Protein AF-A0A3M1SEQ6-F1 (afdb_monomer)

Sequence (172 aa):
SLEIALIENIQRDDLNPLETANAFQRLIEEFGYTQEELSKKVGKERATVANYLRLLKLPTEVKRHVQTGEISMGHARALLSLPTKAAQVALARKVIEKGLSVRETEALCKRVETPPAKKTKTKDPNITALEERLQRSLGTRVNIKHKGKKGKIEIEYYSLDELDRLLEILEQ

Solvent-accessible surface area (backbone atoms only — not comparable to full-atom values): 10093 Å² total; per-residue (Å²): 102,76,67,56,55,52,54,57,58,62,70,44,91,84,63,50,69,66,55,48,18,51,53,53,51,47,47,30,71,78,69,67,40,48,64,62,58,45,12,64,76,71,75,45,54,46,68,55,52,52,53,34,50,52,55,74,72,50,49,72,69,53,45,48,35,46,72,73,59,71,37,53,72,63,41,56,56,35,39,69,71,43,94,42,67,67,58,32,46,56,49,50,53,51,35,54,78,64,68,54,51,52,69,57,48,41,54,52,41,53,50,66,77,41,76,64,79,69,82,67,71,82,70,55,70,68,56,51,54,50,28,54,52,49,21,69,74,69,73,40,59,48,47,74,53,74,60,92,97,48,69,46,79,46,73,57,70,94,46,71,71,52,45,53,54,51,49,59,67,73,76,108

Nearest PDB structures (foldseek):
  7bnr-assembly1_A  TM=8.447E-01  e=2.035E-09  Myxococcus xanthus DK 1622
  7bnk-assembly1_B  TM=8.500E-01  e=2.035E-09  Myxococcus xanthus DK 1622
  7o0n-assembly1_B  TM=8.549E-01  e=3.215E-09  Myxococcus xanthus DK 1622
  7nfu-assembly1_A  TM=9.421E-01  e=7.519E-08  Geobacillus thermoleovorans CCB_US3_UF5
  7nfu-assembly2_B  TM=9.401E-01  e=1.696E-07  Geobacillus thermoleovorans CCB_US3_UF5

Radius of gyration: 27.0 Å; Cα contacts (8 Å, |Δi|>4): 160; chains: 1; bounding box: 68×28×67 Å

Mean predicted aligned error: 14.26 Å

Foldseek 3Di:
DVLVVLLVVLLDPPDQLQRNLVSLVCCCVVVVDDLCRVCVSNVHDSVSNVLSVLLVVADPQLNVCSRVVLDDSLLSSLLSLAPDNVSSNVLSVVCSVVVDDSVVSNVVSVCRVPVDPPPPPPDDVVQVVVQVVVCVQLVFHWDWADDDPDIDIDTDDDDPVSVVSSVVSVVD

Structure (mmCIF, N/CA/C/O backbone):
data_AF-A0A3M1SEQ6-F1
#
_entry.id   AF-A0A3M1SEQ6-F1
#
loop_
_atom_site.group_PDB
_atom_site.id
_atom_site.type_symbol
_atom_site.label_atom_id
_atom_site.label_alt_id
_atom_site.label_comp_id
_atom_site.label_asym_id
_atom_site.label_entity_id
_atom_site.label_seq_id
_atom_site.pdbx_PDB_ins_code
_atom_site.Cartn_x
_atom_site.Cartn_y
_atom_site.Cartn_z
_atom_site.occupancy
_atom_site.B_iso_or_equiv
_atom_site.auth_seq_id
_atom_site.auth_comp_id
_atom_site.auth_asym_id
_atom_site.auth_atom_id
_atom_site.pdbx_PDB_model_num
ATOM 1 N N . SER A 1 1 ? -19.219 5.630 27.389 1.00 80.19 1 SER A N 1
ATOM 2 C CA . SER A 1 1 ? -18.490 6.897 27.146 1.00 80.19 1 SER A CA 1
ATOM 3 C C . SER A 1 1 ? -18.268 7.059 25.645 1.00 80.19 1 SER A C 1
ATOM 5 O O . SER A 1 1 ? -18.355 6.059 24.940 1.00 80.19 1 SER A O 1
ATOM 7 N N . LEU A 1 2 ? -18.006 8.278 25.146 1.00 83.88 2 LEU A N 1
ATOM 8 C CA . LEU A 1 2 ? -17.721 8.534 23.717 1.00 83.88 2 LEU A CA 1
ATOM 9 C C . LEU A 1 2 ? -16.606 7.618 23.175 1.00 83.88 2 LEU A C 1
ATOM 11 O O . LEU A 1 2 ? -16.710 7.101 22.069 1.00 83.88 2 LEU A O 1
ATOM 15 N N . GLU A 1 3 ? -15.592 7.360 24.001 1.00 85.00 3 GLU A N 1
ATOM 16 C CA . GLU A 1 3 ? -14.502 6.417 23.735 1.00 85.00 3 GLU A CA 1
ATOM 17 C C . GLU A 1 3 ? -15.000 4.990 23.444 1.00 85.00 3 GLU A C 1
ATOM 19 O O . GLU A 1 3 ? -14.676 4.415 22.409 1.00 85.00 3 GLU A O 1
ATOM 24 N N . ILE A 1 4 ? -15.813 4.427 24.346 1.00 83.69 4 ILE A N 1
ATOM 25 C CA . ILE A 1 4 ? -16.346 3.062 24.220 1.00 83.69 4 ILE A CA 1
ATOM 26 C C . ILE A 1 4 ? -17.224 2.952 22.970 1.00 83.69 4 ILE A C 1
ATOM 28 O O . ILE A 1 4 ? -17.075 2.003 22.210 1.00 83.69 4 ILE A O 1
ATOM 32 N N . ALA A 1 5 ? -18.056 3.963 22.702 1.00 84.81 5 ALA A N 1
ATOM 33 C CA . ALA A 1 5 ? -18.901 3.991 21.510 1.00 84.81 5 ALA A CA 1
ATOM 34 C C . ALA A 1 5 ? -18.079 4.009 20.207 1.00 84.81 5 ALA A C 1
ATOM 36 O O . ALA A 1 5 ? -18.464 3.377 19.225 1.00 84.81 5 ALA A O 1
ATOM 37 N N . LEU A 1 6 ? -16.935 4.705 20.187 1.00 83.25 6 LEU A N 1
ATOM 38 C CA . LEU A 1 6 ? -16.039 4.724 19.029 1.00 83.25 6 LEU A CA 1
ATOM 39 C C . LEU A 1 6 ? -15.359 3.362 18.824 1.00 83.25 6 LEU A C 1
ATOM 41 O O . LEU A 1 6 ? -15.286 2.887 17.693 1.00 83.25 6 LEU A O 1
ATOM 45 N N . ILE A 1 7 ? -14.908 2.719 19.905 1.00 84.81 7 ILE A N 1
ATOM 46 C CA . ILE A 1 7 ? -14.296 1.382 19.857 1.00 84.81 7 ILE A CA 1
ATOM 47 C C . ILE A 1 7 ? -15.307 0.327 19.384 1.00 84.81 7 ILE A C 1
ATOM 49 O O . ILE A 1 7 ? -14.972 -0.485 18.525 1.00 84.81 7 ILE A O 1
ATOM 53 N N . GLU A 1 8 ? -16.541 0.357 19.888 1.00 84.62 8 GLU A N 1
ATOM 54 C CA . GLU A 1 8 ? -17.608 -0.560 19.465 1.00 84.62 8 GLU A CA 1
ATOM 55 C C . GLU A 1 8 ? -17.983 -0.367 17.991 1.00 84.62 8 GLU A C 1
ATOM 57 O O . GLU A 1 8 ? -18.161 -1.346 17.270 1.00 84.62 8 GLU A O 1
ATOM 62 N N . ASN A 1 9 ? -18.040 0.880 17.506 1.00 82.56 9 ASN A N 1
ATOM 63 C CA . ASN A 1 9 ? -18.305 1.145 16.090 1.00 82.56 9 ASN A CA 1
ATOM 64 C C . ASN A 1 9 ? -17.206 0.580 15.185 1.00 82.56 9 ASN A C 1
ATOM 66 O O . ASN A 1 9 ? -17.514 0.005 14.149 1.00 82.56 9 ASN A O 1
ATOM 70 N N . ILE A 1 10 ? -15.938 0.704 15.588 1.00 82.56 10 ILE A N 1
ATOM 71 C CA . ILE A 1 10 ? -14.777 0.182 14.847 1.00 82.56 10 ILE A CA 1
ATOM 72 C C . ILE A 1 10 ? -14.810 -1.342 14.689 1.00 82.56 10 ILE A C 1
ATOM 74 O O . ILE A 1 10 ? -14.248 -1.872 13.731 1.00 82.56 10 ILE A O 1
ATOM 78 N N . GLN A 1 11 ? -15.419 -2.056 15.636 1.00 77.19 11 GLN A N 1
ATOM 79 C CA . GLN A 1 11 ? -15.509 -3.516 15.602 1.00 77.19 11 GLN A CA 1
ATOM 80 C C . GLN A 1 11 ? -16.597 -4.036 14.656 1.00 77.19 11 GLN A C 1
ATOM 82 O O . GLN A 1 11 ? -16.718 -5.249 14.500 1.00 77.19 11 GLN A O 1
ATOM 87 N N . ARG A 1 12 ? -17.375 -3.155 14.015 1.00 80.38 12 ARG A N 1
ATOM 88 C CA . ARG A 1 12 ? -18.349 -3.565 13.005 1.00 80.38 12 ARG A CA 1
ATOM 89 C C . ARG A 1 12 ? -17.651 -3.973 11.707 1.00 80.38 12 ARG A C 1
ATOM 91 O O . ARG A 1 12 ? -16.740 -3.297 11.233 1.00 80.38 12 ARG A O 1
ATOM 98 N N . ASP A 1 13 ? -18.104 -5.084 11.133 1.00 64.50 13 ASP A N 1
ATOM 99 C CA . ASP A 1 13 ? -17.498 -5.710 9.950 1.00 64.50 13 ASP A CA 1
ATOM 100 C C . ASP A 1 13 ? -17.760 -4.956 8.627 1.00 64.50 13 ASP A C 1
ATOM 102 O O . ASP A 1 13 ? -17.193 -5.311 7.595 1.00 64.50 13 ASP A O 1
ATOM 106 N N . ASP A 1 14 ? -18.607 -3.924 8.630 1.00 73.38 14 ASP A N 1
ATOM 107 C CA . ASP A 1 14 ? -19.035 -3.169 7.445 1.00 73.38 14 ASP A CA 1
ATOM 108 C C . ASP A 1 14 ? -18.204 -1.907 7.156 1.00 73.38 14 ASP A C 1
ATOM 110 O O . ASP A 1 14 ? -18.363 -1.299 6.095 1.00 73.38 14 ASP A O 1
ATOM 114 N N . LEU A 1 15 ? -17.297 -1.516 8.056 1.00 76.31 15 LEU A N 1
ATOM 115 C CA . LEU A 1 15 ? -16.502 -0.299 7.890 1.00 76.31 15 LEU A CA 1
ATOM 116 C C . LEU A 1 15 ? -15.530 -0.381 6.712 1.00 76.31 15 LEU A C 1
ATOM 118 O O . LEU A 1 15 ? -14.766 -1.339 6.542 1.00 76.31 15 LEU A O 1
ATOM 122 N N . ASN A 1 16 ? -15.472 0.706 5.942 1.00 88.25 16 ASN A N 1
ATOM 123 C CA . ASN A 1 16 ? -14.461 0.847 4.910 1.00 88.25 16 ASN A CA 1
ATOM 124 C C . ASN A 1 16 ? -13.057 0.914 5.545 1.00 88.25 16 ASN A C 1
ATOM 126 O O . ASN A 1 16 ? -12.874 1.591 6.561 1.00 88.25 16 ASN A O 1
ATOM 130 N N . PRO A 1 17 ? -12.010 0.332 4.924 1.00 90.31 17 PRO A N 1
ATOM 131 C CA . PRO A 1 17 ? -10.654 0.406 5.459 1.00 90.31 17 PRO A CA 1
ATOM 132 C C . PRO A 1 17 ? -10.153 1.819 5.801 1.00 90.31 17 PRO A C 1
ATOM 134 O O . PRO A 1 17 ? -9.373 1.980 6.740 1.00 90.31 17 PRO A O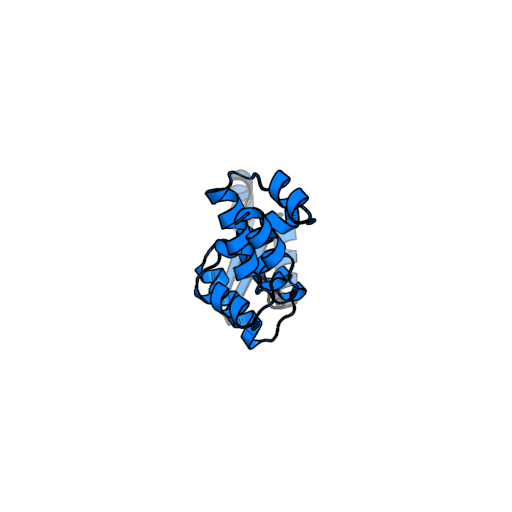 1
ATOM 137 N N . LEU A 1 18 ? -10.583 2.852 5.066 1.00 93.25 18 LEU A N 1
ATOM 138 C CA . LEU A 1 18 ? -10.226 4.237 5.386 1.00 93.25 18 LEU A CA 1
ATOM 139 C C . LEU A 1 18 ? -11.012 4.809 6.567 1.00 93.25 18 LEU A C 1
ATOM 141 O O . LEU A 1 18 ? -10.470 5.635 7.298 1.00 93.25 18 LEU A O 1
ATOM 145 N N . GLU A 1 19 ? -12.250 4.382 6.789 1.00 91.88 19 GLU A N 1
ATOM 146 C CA . GLU A 1 19 ? -13.040 4.798 7.953 1.00 91.88 19 GLU A CA 1
ATOM 147 C C . GLU A 1 19 ? -12.425 4.235 9.231 1.00 91.88 19 GLU A C 1
ATOM 149 O O . GLU A 1 19 ? -12.150 4.994 10.160 1.00 91.88 19 GLU A O 1
ATOM 154 N N . THR A 1 20 ? -12.071 2.947 9.227 1.00 92.12 20 THR A N 1
ATOM 155 C CA . THR A 1 20 ? -11.332 2.303 10.322 1.00 92.12 20 THR A CA 1
ATOM 156 C C . THR A 1 20 ? -10.007 3.010 10.599 1.00 92.12 20 THR A C 1
ATOM 158 O O . THR A 1 20 ? -9.668 3.276 11.751 1.00 92.12 20 THR A O 1
ATOM 161 N N . ALA A 1 21 ? -9.263 3.377 9.551 1.00 93.81 21 ALA A N 1
ATOM 162 C CA . ALA A 1 21 ? -8.009 4.108 9.703 1.00 93.81 21 ALA A CA 1
ATOM 163 C C . ALA A 1 21 ? -8.202 5.491 10.349 1.00 93.81 21 ALA A C 1
ATOM 165 O O . ALA A 1 21 ? -7.448 5.844 11.256 1.00 93.81 21 ALA A O 1
ATOM 166 N N . ASN A 1 22 ? -9.217 6.252 9.927 1.00 94.06 22 ASN A N 1
ATOM 167 C CA . ASN A 1 22 ? -9.549 7.541 10.541 1.00 94.06 22 ASN A CA 1
ATOM 168 C C . ASN A 1 22 ? -9.994 7.369 12.000 1.00 94.06 22 ASN A C 1
ATOM 170 O O . ASN A 1 22 ? -9.594 8.146 12.861 1.00 94.06 22 ASN A O 1
ATOM 174 N N . ALA A 1 23 ? -10.778 6.335 12.304 1.00 92.94 23 ALA A N 1
ATOM 175 C CA . ALA A 1 23 ? -11.230 6.058 13.662 1.00 92.94 23 ALA A CA 1
ATOM 176 C C . ALA A 1 23 ? -10.059 5.683 14.594 1.00 92.94 23 ALA A C 1
ATOM 178 O O . ALA A 1 23 ? -9.985 6.175 15.719 1.00 92.94 23 ALA A O 1
ATOM 179 N N . PHE A 1 24 ? -9.087 4.902 14.106 1.00 94.19 24 PHE A N 1
ATOM 180 C CA . PHE A 1 24 ? -7.827 4.661 14.818 1.00 94.19 24 PHE A CA 1
ATOM 181 C C . PHE A 1 24 ? -7.028 5.943 15.046 1.00 94.19 24 PHE A C 1
ATOM 183 O O . PHE A 1 24 ? -6.522 6.146 16.147 1.00 94.19 24 PHE A O 1
ATOM 190 N N . GLN A 1 25 ? -6.914 6.809 14.033 1.00 94.38 25 GLN A N 1
ATOM 191 C CA . GLN A 1 25 ? -6.208 8.083 14.175 1.00 94.38 25 GLN A CA 1
ATOM 192 C C . GLN A 1 25 ? -6.862 8.957 15.251 1.00 94.38 25 GLN A C 1
ATOM 194 O O . GLN A 1 25 ? -6.165 9.460 16.127 1.00 94.38 25 GLN A O 1
ATOM 199 N N . ARG A 1 26 ? -8.195 9.053 15.251 1.00 93.69 26 ARG A N 1
ATOM 200 C CA . ARG A 1 26 ? -8.949 9.787 16.275 1.00 93.69 26 ARG A CA 1
ATOM 201 C C . ARG A 1 26 ? -8.743 9.222 17.675 1.00 93.69 26 ARG A C 1
ATOM 203 O O . ARG A 1 26 ? -8.550 9.991 18.603 1.00 93.69 26 ARG A O 1
ATOM 210 N N . LEU A 1 27 ? -8.727 7.897 17.841 1.00 92.50 27 LEU A N 1
ATOM 211 C CA . LEU A 1 27 ? -8.450 7.285 19.147 1.00 92.50 27 LEU A CA 1
ATOM 212 C C . LEU A 1 27 ? -7.053 7.642 19.677 1.00 92.50 27 LEU A C 1
ATOM 214 O O . LEU A 1 27 ? -6.885 7.868 20.871 1.00 92.50 27 LEU A O 1
ATOM 218 N N . ILE A 1 28 ? -6.059 7.717 18.793 1.00 93.50 28 ILE A N 1
ATOM 219 C CA . ILE A 1 28 ? -4.691 8.113 19.148 1.00 93.50 28 ILE A CA 1
ATOM 220 C C . ILE A 1 28 ? -4.626 9.603 19.507 1.00 93.50 28 ILE A C 1
ATOM 222 O O . ILE A 1 28 ? -4.024 9.962 20.514 1.00 93.50 28 ILE A O 1
ATOM 226 N N . GLU A 1 29 ? -5.246 10.466 18.702 1.00 93.62 29 GLU A N 1
ATOM 227 C CA . GLU A 1 29 ? -5.157 11.924 18.850 1.00 93.62 29 GLU A CA 1
ATOM 228 C C . GLU A 1 29 ? -6.038 12.472 19.983 1.00 93.62 29 GLU A C 1
ATOM 230 O O . GLU A 1 29 ? -5.585 13.320 20.747 1.00 93.62 29 GLU A O 1
ATOM 235 N N . GLU A 1 30 ? -7.275 11.985 20.124 1.00 93.56 30 GLU A N 1
ATOM 236 C CA . GLU A 1 30 ? -8.247 12.496 21.106 1.00 93.56 30 GLU A CA 1
ATOM 237 C C . GLU A 1 30 ? -8.067 11.873 22.501 1.00 93.56 30 GLU A C 1
ATOM 239 O O . GLU A 1 30 ? -8.346 12.529 23.503 1.00 93.56 30 GLU A O 1
ATOM 244 N N . PHE A 1 31 ? -7.594 10.624 22.587 1.00 91.62 31 PHE A N 1
ATOM 245 C CA . PHE A 1 31 ? -7.467 9.887 23.856 1.00 91.62 31 PHE A CA 1
ATOM 246 C C . PHE A 1 31 ? -6.014 9.562 24.229 1.00 91.62 31 PHE A C 1
ATOM 248 O O . PHE A 1 31 ? -5.770 8.937 25.259 1.00 91.62 31 PHE A O 1
ATOM 255 N N . GLY A 1 32 ? -5.042 9.992 23.417 1.00 91.81 32 GLY A N 1
ATOM 256 C CA . GLY A 1 32 ? -3.613 9.860 23.714 1.00 91.81 32 GLY A CA 1
ATOM 257 C C . GLY A 1 32 ? -3.069 8.433 23.624 1.00 91.81 32 GLY A C 1
ATOM 258 O O . GLY A 1 32 ? -1.990 8.163 24.148 1.00 91.81 32 GLY A O 1
ATOM 259 N N . TYR A 1 33 ? -3.791 7.512 22.981 1.00 93.38 33 TYR A N 1
ATOM 260 C CA . TYR A 1 33 ? -3.364 6.121 22.887 1.00 93.38 33 TYR A CA 1
ATOM 261 C C . TYR A 1 33 ? -2.116 5.948 22.026 1.00 93.38 33 TYR A C 1
ATOM 263 O O . TYR A 1 33 ? -2.006 6.470 20.918 1.00 93.38 33 TYR A O 1
ATOM 271 N N . THR A 1 34 ? -1.200 5.097 22.475 1.00 94.81 34 THR A N 1
ATOM 272 C CA . THR A 1 34 ? -0.170 4.537 21.601 1.00 94.81 34 THR A CA 1
ATOM 273 C C . THR A 1 34 ? -0.774 3.485 20.665 1.00 94.81 34 THR A C 1
ATOM 275 O O . THR A 1 34 ? -1.813 2.883 20.941 1.00 94.81 34 THR A O 1
ATOM 278 N N . GLN A 1 35 ? -0.092 3.183 19.554 1.00 92.69 35 GLN A N 1
ATOM 279 C CA . GLN A 1 35 ? -0.518 2.092 18.660 1.00 92.69 35 GLN A CA 1
ATOM 280 C C . GLN A 1 35 ? -0.577 0.734 19.379 1.00 92.69 35 GLN A C 1
ATOM 282 O O . GLN A 1 35 ? -1.383 -0.115 19.012 1.00 92.69 35 GLN A O 1
ATOM 287 N N . GLU A 1 36 ? 0.280 0.530 20.383 1.00 93.81 36 GLU A N 1
ATOM 288 C CA . GLU A 1 36 ? 0.319 -0.688 21.196 1.00 93.81 36 GLU A CA 1
ATOM 289 C C . GLU A 1 36 ? -0.926 -0.800 22.086 1.00 93.81 36 GLU A C 1
ATOM 291 O O . GLU A 1 36 ? -1.610 -1.822 22.068 1.00 93.81 36 GLU A O 1
ATOM 296 N N . GLU A 1 37 ? -1.270 0.259 22.818 1.00 94.25 37 GLU A N 1
ATOM 297 C CA . GLU A 1 37 ? -2.468 0.291 23.668 1.00 94.25 37 GLU A CA 1
ATOM 298 C C . GLU A 1 37 ? -3.747 0.167 22.846 1.00 94.25 37 GLU A C 1
ATOM 300 O O . GLU A 1 37 ? -4.626 -0.629 23.185 1.00 94.25 37 GLU A O 1
ATOM 305 N N . LEU A 1 38 ? -3.819 0.890 21.723 1.00 93.75 38 LEU A N 1
ATOM 306 C CA . LEU A 1 38 ? -4.950 0.807 20.810 1.00 93.75 38 LEU A CA 1
ATOM 307 C C . LEU A 1 38 ? -5.136 -0.626 20.304 1.00 93.75 38 LEU A C 1
ATOM 309 O O . LEU A 1 38 ? -6.254 -1.131 20.316 1.00 93.75 38 LEU A O 1
ATOM 313 N N . SER A 1 39 ? -4.050 -1.309 19.925 1.00 93.31 39 SER A N 1
ATOM 314 C CA . SER A 1 39 ? -4.103 -2.690 19.431 1.00 93.31 39 SER A CA 1
ATOM 315 C C . SER A 1 39 ? -4.755 -3.655 20.430 1.00 93.31 39 SER A C 1
ATOM 317 O O . SER A 1 39 ? -5.617 -4.450 20.050 1.00 93.31 39 SER A O 1
ATOM 319 N N . LYS A 1 40 ? -4.448 -3.496 21.725 1.00 93.19 40 LYS A N 1
ATOM 320 C CA . LYS A 1 40 ? -5.055 -4.268 22.819 1.00 93.19 40 LYS A CA 1
ATOM 321 C C . LYS A 1 40 ? -6.535 -3.932 22.992 1.00 93.19 40 LYS A C 1
ATOM 323 O O . LYS A 1 40 ? -7.346 -4.842 23.123 1.00 93.19 40 LYS A O 1
ATOM 328 N N . LYS A 1 41 ? -6.897 -2.645 22.943 1.00 91.06 41 LYS A N 1
ATOM 329 C CA . LYS A 1 41 ? -8.288 -2.172 23.070 1.00 91.06 41 LYS A CA 1
ATOM 330 C C . LYS A 1 41 ? -9.191 -2.675 21.943 1.00 91.06 41 LYS A C 1
ATOM 332 O O . LYS A 1 41 ? -10.332 -3.039 22.205 1.00 91.06 41 LYS A O 1
ATOM 337 N N . VAL A 1 42 ? -8.694 -2.703 20.705 1.00 89.44 42 VAL A N 1
ATOM 338 C CA . VAL A 1 42 ? -9.485 -3.124 19.533 1.00 89.44 42 VAL A CA 1
ATOM 339 C C . VAL A 1 42 ? -9.342 -4.613 19.193 1.00 89.44 42 VAL A C 1
ATOM 341 O O . VAL A 1 42 ? -9.933 -5.068 18.216 1.00 89.44 42 VAL A O 1
ATOM 344 N N . GLY A 1 43 ? -8.552 -5.376 19.959 1.00 89.69 43 GLY A N 1
ATOM 345 C CA . GLY A 1 43 ? -8.335 -6.808 19.724 1.00 89.69 43 GLY A CA 1
ATOM 346 C C . GLY A 1 43 ? -7.664 -7.111 18.378 1.00 89.69 43 GLY A C 1
ATOM 347 O O . GLY A 1 43 ? -8.032 -8.068 17.697 1.00 89.69 43 GLY A O 1
ATOM 348 N N . LYS A 1 44 ? -6.716 -6.270 17.948 1.00 89.62 44 LYS A N 1
ATOM 349 C CA . LYS A 1 44 ? -5.966 -6.427 16.690 1.00 89.62 44 LYS A CA 1
ATOM 350 C C . LYS A 1 44 ? -4.472 -6.453 16.978 1.00 89.62 44 LYS A C 1
ATOM 352 O O . LYS A 1 44 ? -4.009 -5.904 17.968 1.00 89.62 44 LYS A O 1
ATOM 357 N N . GLU A 1 45 ? -3.689 -7.019 16.068 1.00 92.56 45 GLU A N 1
ATOM 358 C CA . GLU A 1 45 ? -2.235 -6.890 16.146 1.00 92.56 45 GLU A CA 1
ATOM 359 C C . GLU A 1 45 ? -1.801 -5.432 15.957 1.00 92.56 45 GLU A C 1
ATOM 361 O O . GLU A 1 45 ? -2.336 -4.713 15.104 1.00 92.56 45 GLU A O 1
ATOM 366 N N . ARG A 1 46 ? -0.747 -5.012 16.663 1.00 93.12 46 ARG A N 1
ATOM 367 C CA . ARG A 1 46 ? -0.130 -3.689 16.478 1.00 93.12 46 ARG A CA 1
ATOM 368 C C . ARG A 1 46 ? 0.217 -3.409 15.011 1.00 93.12 46 ARG A C 1
ATOM 370 O O . ARG A 1 46 ? -0.010 -2.306 14.516 1.00 93.12 46 ARG A O 1
ATOM 377 N N . ALA A 1 47 ? 0.720 -4.415 14.290 1.00 90.50 47 ALA A N 1
ATOM 378 C CA . ALA A 1 47 ? 1.026 -4.307 12.864 1.00 90.50 47 ALA A CA 1
ATOM 379 C C . ALA A 1 47 ? -0.219 -3.987 12.019 1.00 90.50 47 ALA A C 1
ATOM 381 O O . ALA A 1 47 ? -0.136 -3.223 11.057 1.00 90.50 47 ALA A O 1
ATOM 382 N N . THR A 1 48 ? -1.382 -4.521 12.396 1.00 89.81 48 THR A N 1
ATOM 383 C CA . THR A 1 48 ? -2.656 -4.235 11.730 1.00 89.81 48 THR A CA 1
ATOM 384 C C . THR A 1 48 ? -3.056 -2.776 11.936 1.00 89.81 48 THR A C 1
ATOM 386 O O . THR A 1 48 ? -3.309 -2.082 10.953 1.00 89.81 48 THR A O 1
ATOM 389 N N . VAL A 1 49 ? -3.017 -2.276 13.177 1.00 92.75 49 VAL A N 1
ATOM 390 C CA . VAL A 1 49 ? -3.278 -0.856 13.490 1.00 92.75 49 VAL A CA 1
ATOM 391 C C . VAL A 1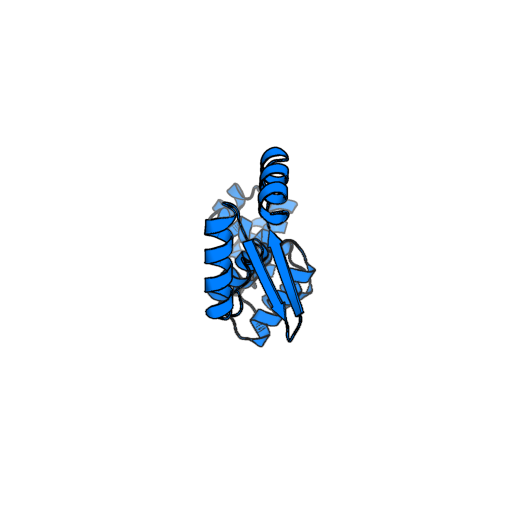 49 ? -2.357 0.059 12.680 1.00 92.75 49 VAL A C 1
ATOM 393 O O . VAL A 1 49 ? -2.818 0.987 12.013 1.00 92.75 49 VAL A O 1
ATOM 396 N N . ALA A 1 50 ? -1.057 -0.248 12.654 1.00 92.12 50 ALA A N 1
ATOM 397 C CA . ALA A 1 50 ? -0.081 0.507 11.877 1.00 92.12 50 ALA A CA 1
ATOM 398 C C . ALA A 1 50 ? -0.394 0.499 10.370 1.00 92.12 50 ALA A C 1
ATOM 400 O O . ALA A 1 50 ? -0.286 1.535 9.713 1.00 92.12 50 ALA A O 1
ATOM 401 N N . ASN A 1 51 ? -0.803 -0.643 9.808 1.00 92.81 51 ASN A N 1
ATOM 402 C CA . ASN A 1 51 ? -1.152 -0.748 8.391 1.00 92.81 51 ASN A CA 1
ATOM 403 C C . ASN A 1 51 ? -2.358 0.122 8.027 1.00 92.81 51 ASN A C 1
ATOM 405 O O . ASN A 1 51 ? -2.287 0.827 7.023 1.00 92.81 51 ASN A O 1
ATOM 409 N N . TYR A 1 52 ? -3.409 0.135 8.852 1.00 93.75 52 TYR A N 1
ATOM 410 C CA . TYR A 1 52 ? -4.561 1.017 8.656 1.00 93.75 52 TYR A CA 1
ATOM 411 C C . TYR A 1 52 ? -4.149 2.491 8.666 1.00 93.75 52 TYR A C 1
ATOM 413 O O . TYR A 1 52 ? -4.414 3.211 7.705 1.00 93.75 52 TYR A O 1
ATOM 421 N N . LEU A 1 53 ? -3.401 2.928 9.683 1.00 94.38 53 LEU A N 1
ATOM 422 C CA . LEU A 1 53 ? -2.925 4.314 9.779 1.00 94.38 53 LEU A CA 1
ATOM 423 C C . LEU A 1 53 ? -2.061 4.724 8.578 1.00 94.38 53 LEU A C 1
ATOM 425 O O . LEU A 1 53 ? -2.121 5.862 8.112 1.00 94.38 53 LEU A O 1
ATOM 429 N N . ARG A 1 54 ? -1.266 3.801 8.021 1.00 94.94 54 ARG A N 1
ATOM 430 C CA . ARG A 1 54 ? -0.460 4.083 6.825 1.00 94.94 54 ARG A CA 1
ATOM 431 C C . ARG A 1 54 ? -1.311 4.375 5.588 1.00 94.94 54 ARG A C 1
ATOM 433 O O . ARG A 1 54 ? -0.849 5.144 4.747 1.00 94.94 54 ARG A O 1
ATOM 440 N N . LEU A 1 55 ? -2.528 3.836 5.473 1.00 94.19 55 LEU A N 1
ATOM 441 C CA . LEU A 1 55 ? -3.429 4.129 4.347 1.00 94.19 55 LEU A CA 1
ATOM 442 C C . LEU A 1 55 ? -3.772 5.621 4.260 1.00 94.19 55 LEU A C 1
ATOM 444 O O . LEU A 1 55 ? -3.950 6.160 3.168 1.00 94.19 55 LEU A O 1
ATOM 448 N N . LEU A 1 56 ? -3.774 6.329 5.393 1.00 94.75 56 LEU A N 1
ATOM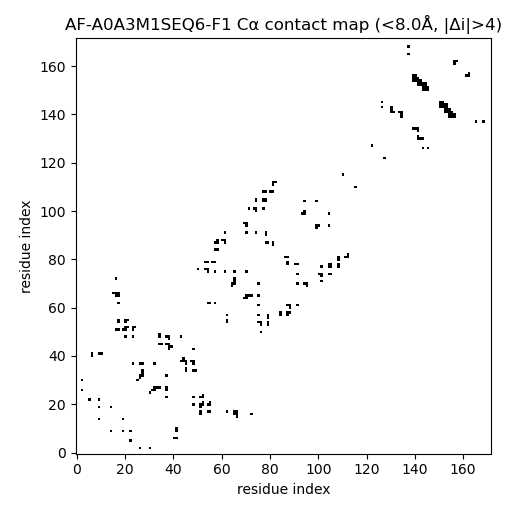 449 C CA . LEU A 1 56 ? -4.025 7.770 5.444 1.00 94.75 56 LEU A CA 1
ATOM 450 C C . LEU A 1 56 ? -2.924 8.590 4.753 1.00 94.75 56 LEU A C 1
ATOM 452 O O . LEU A 1 56 ? -3.151 9.749 4.409 1.00 94.75 56 LEU A O 1
ATOM 456 N N . LYS A 1 57 ? -1.760 7.991 4.471 1.00 92.94 57 LYS A N 1
ATOM 457 C CA . LYS A 1 57 ? -0.656 8.627 3.735 1.00 92.94 57 LYS A CA 1
ATOM 458 C C . LYS A 1 57 ? -0.804 8.538 2.212 1.00 92.94 57 LYS A C 1
ATOM 460 O O . LYS A 1 57 ? -0.041 9.189 1.496 1.00 92.94 57 LYS A O 1
ATOM 465 N N . LEU A 1 58 ? -1.760 7.752 1.711 1.00 95.44 58 LEU A N 1
ATOM 466 C CA . LEU A 1 58 ? -1.997 7.601 0.277 1.00 95.44 58 LEU A CA 1
ATOM 467 C C . LEU A 1 58 ? -2.496 8.909 -0.373 1.00 95.44 58 LEU A C 1
ATOM 469 O O . LEU A 1 58 ? -3.143 9.728 0.284 1.00 95.44 58 LEU A O 1
ATOM 473 N N . PRO A 1 59 ? -2.245 9.111 -1.678 1.00 95.25 59 PRO A N 1
ATOM 474 C CA . PRO A 1 59 ? -2.849 10.183 -2.457 1.00 95.25 59 PRO A CA 1
ATOM 475 C C . PRO A 1 59 ? -4.376 10.080 -2.449 1.00 95.25 59 PRO A C 1
ATOM 477 O O . PRO A 1 59 ? -4.923 8.977 -2.454 1.00 95.25 59 PRO A O 1
ATOM 480 N N . THR A 1 60 ? -5.060 11.225 -2.506 1.00 95.94 60 THR A N 1
ATOM 481 C CA . THR A 1 60 ? -6.531 11.313 -2.496 1.00 95.94 60 THR A CA 1
ATOM 482 C C . THR A 1 60 ? -7.182 10.419 -3.549 1.00 95.94 60 THR A C 1
ATOM 484 O O . THR A 1 60 ? -8.174 9.756 -3.268 1.00 95.94 60 THR A O 1
ATOM 487 N N . GLU A 1 61 ? -6.593 10.335 -4.742 1.00 94.88 61 GLU A N 1
ATOM 488 C CA . GLU A 1 61 ? -7.106 9.477 -5.811 1.00 94.88 61 GLU A CA 1
ATOM 489 C C . GLU A 1 61 ? -7.048 7.986 -5.446 1.00 94.88 61 GLU A C 1
ATOM 491 O O . GLU A 1 61 ? -8.035 7.277 -5.612 1.00 94.88 61 GLU A O 1
ATOM 496 N N . VAL A 1 62 ? -5.933 7.516 -4.878 1.00 95.88 62 VAL A N 1
ATOM 497 C CA . VAL A 1 62 ? -5.792 6.115 -4.447 1.00 95.88 62 VAL A CA 1
ATOM 498 C C . VAL A 1 62 ? -6.730 5.817 -3.280 1.00 95.88 62 VAL A C 1
ATOM 500 O O . VAL A 1 62 ? -7.360 4.765 -3.259 1.00 95.88 62 VAL A O 1
ATOM 503 N N . LYS A 1 63 ? -6.876 6.758 -2.337 1.00 96.50 63 LYS A N 1
ATOM 504 C CA . LYS A 1 63 ? -7.846 6.641 -1.241 1.00 96.50 63 LYS A CA 1
ATOM 505 C C . LYS A 1 63 ? -9.268 6.441 -1.763 1.00 96.50 63 LYS A C 1
ATOM 507 O O . LYS A 1 63 ? -9.960 5.548 -1.290 1.00 96.50 63 LYS A O 1
ATOM 512 N N . ARG A 1 64 ? -9.674 7.215 -2.773 1.00 95.81 64 ARG A N 1
ATOM 513 C CA . ARG A 1 64 ? -10.989 7.076 -3.409 1.00 95.81 64 ARG A CA 1
ATOM 514 C C . ARG A 1 64 ? -11.195 5.672 -3.982 1.00 95.81 64 ARG A C 1
ATOM 516 O O . ARG A 1 64 ? -12.234 5.090 -3.720 1.00 95.81 64 ARG A O 1
ATOM 523 N N . HIS A 1 65 ? -10.200 5.112 -4.671 1.00 95.19 65 HIS A N 1
ATOM 524 C CA . HIS A 1 65 ? -10.282 3.749 -5.215 1.00 95.19 65 HIS A CA 1
ATOM 525 C C . HIS A 1 65 ? -10.392 2.658 -4.137 1.00 95.19 65 HIS A C 1
ATOM 527 O O . HIS A 1 65 ? -11.015 1.623 -4.354 1.00 95.19 65 HIS A O 1
ATOM 533 N N . VAL A 1 66 ? -9.796 2.874 -2.960 1.00 94.94 66 VAL A N 1
ATOM 534 C CA . VAL A 1 66 ? -9.997 1.988 -1.798 1.00 94.94 66 VAL A CA 1
ATOM 535 C C . VAL A 1 66 ? -11.405 2.157 -1.232 1.00 94.94 66 VAL A C 1
ATOM 537 O O . VAL A 1 66 ? -12.052 1.180 -0.864 1.00 94.94 66 VAL A O 1
ATOM 540 N N . GLN A 1 67 ? -11.896 3.397 -1.182 1.00 93.44 67 GLN A N 1
ATOM 541 C CA . GLN A 1 67 ? -13.215 3.712 -0.649 1.00 93.44 67 GLN A CA 1
ATOM 542 C C . GLN A 1 67 ? -14.345 3.102 -1.490 1.00 93.44 67 GLN A C 1
ATOM 544 O O . GLN A 1 67 ? -15.296 2.556 -0.943 1.00 93.44 67 GLN A O 1
ATOM 549 N N . THR A 1 68 ? -14.218 3.154 -2.815 1.00 92.44 68 THR A N 1
ATOM 550 C CA . THR A 1 68 ? -15.173 2.572 -3.772 1.00 92.44 68 THR A CA 1
ATOM 551 C C . THR A 1 68 ? -15.057 1.051 -3.897 1.00 92.44 68 THR A C 1
ATOM 553 O O . THR A 1 68 ? -15.898 0.433 -4.542 1.00 92.44 68 THR A O 1
ATOM 556 N N . GLY A 1 69 ? -14.026 0.438 -3.305 1.00 91.31 69 GLY A N 1
ATOM 557 C CA . GLY A 1 69 ? -13.764 -0.997 -3.409 1.00 91.31 69 GLY A CA 1
ATOM 558 C C . GLY A 1 69 ? -13.123 -1.433 -4.732 1.00 91.31 69 GLY A C 1
ATOM 559 O O . GLY A 1 69 ? -12.933 -2.629 -4.937 1.00 91.31 69 GLY A O 1
ATOM 560 N N . GLU A 1 70 ? -12.739 -0.497 -5.609 1.00 93.44 70 GLU A N 1
ATOM 561 C CA . GLU A 1 70 ? -12.038 -0.795 -6.871 1.00 93.44 70 GLU A CA 1
ATOM 562 C C . GLU A 1 70 ? -10.677 -1.462 -6.631 1.00 93.44 70 GLU A C 1
ATOM 564 O O . GLU A 1 70 ? -10.217 -2.264 -7.443 1.00 93.44 70 GLU A O 1
ATOM 569 N N . ILE A 1 71 ? -10.033 -1.151 -5.502 1.00 94.62 71 ILE A N 1
ATOM 570 C CA . ILE A 1 71 ? -8.847 -1.861 -5.026 1.00 94.62 71 ILE A CA 1
ATOM 571 C C . ILE A 1 71 ? -8.980 -2.207 -3.543 1.00 94.62 71 ILE A C 1
ATOM 573 O O . ILE A 1 71 ? -9.425 -1.410 -2.722 1.00 94.62 71 ILE A O 1
ATOM 577 N N . SER A 1 72 ? -8.540 -3.408 -3.174 1.00 93.62 72 SER A N 1
ATOM 578 C CA . SER A 1 72 ? -8.550 -3.845 -1.772 1.00 93.62 72 SER A CA 1
ATOM 579 C C . SER A 1 72 ? -7.462 -3.170 -0.919 1.00 93.62 72 SER A C 1
ATOM 581 O O . SER A 1 72 ? -6.469 -2.641 -1.426 1.00 93.62 72 SER A O 1
ATOM 583 N N . MET A 1 73 ? -7.588 -3.281 0.408 1.00 91.81 73 MET A N 1
ATOM 584 C CA . MET A 1 73 ? -6.575 -2.819 1.371 1.00 91.81 73 MET A CA 1
ATOM 585 C C . MET A 1 73 ? -5.181 -3.419 1.111 1.00 91.81 73 MET A C 1
ATOM 587 O O . MET A 1 73 ? -4.171 -2.730 1.262 1.00 91.81 73 MET A O 1
ATOM 591 N N . GLY A 1 74 ? -5.112 -4.668 0.634 1.00 92.06 74 GLY A N 1
ATOM 592 C CA . GLY A 1 74 ? -3.853 -5.311 0.246 1.00 92.06 74 GLY A CA 1
ATOM 593 C C . GLY A 1 74 ? -3.140 -4.582 -0.898 1.00 92.06 74 GLY A C 1
ATOM 594 O O . GLY A 1 74 ? -1.937 -4.333 -0.811 1.00 92.06 74 GLY A O 1
ATOM 595 N N . HIS A 1 75 ? -3.882 -4.162 -1.927 1.00 94.19 75 HIS A N 1
ATOM 596 C CA . HIS A 1 75 ? -3.343 -3.342 -3.017 1.00 94.19 75 HIS A CA 1
ATOM 597 C C . HIS A 1 75 ? -2.858 -1.990 -2.498 1.00 94.19 75 HIS A C 1
ATOM 599 O O . HIS A 1 75 ? -1.735 -1.580 -2.778 1.00 94.19 75 HIS A O 1
ATOM 605 N N . ALA A 1 76 ? -3.678 -1.323 -1.686 1.00 94.69 76 ALA A N 1
ATOM 606 C CA . ALA A 1 76 ? -3.354 -0.028 -1.098 1.00 94.69 76 ALA A CA 1
ATOM 607 C C . ALA A 1 76 ? -2.049 -0.077 -0.281 1.00 94.69 76 ALA A C 1
ATOM 609 O O . ALA A 1 76 ? -1.188 0.797 -0.403 1.00 94.69 76 ALA A O 1
ATOM 610 N N . ARG A 1 77 ? -1.863 -1.151 0.496 1.00 93.25 77 ARG A N 1
ATOM 611 C CA . ARG A 1 77 ? -0.638 -1.417 1.257 1.00 93.25 77 ARG A CA 1
ATOM 612 C C . ARG A 1 77 ? 0.576 -1.630 0.352 1.00 93.25 77 ARG A C 1
ATOM 614 O O . ARG A 1 77 ? 1.645 -1.117 0.666 1.00 93.25 77 ARG A O 1
ATOM 621 N N . ALA A 1 78 ? 0.421 -2.360 -0.752 1.00 92.00 78 ALA A N 1
ATOM 622 C CA . ALA A 1 78 ? 1.499 -2.574 -1.715 1.00 92.00 78 ALA A CA 1
ATOM 623 C C . ALA A 1 78 ? 1.935 -1.257 -2.376 1.00 92.00 78 ALA A C 1
ATOM 625 O O . ALA A 1 78 ? 3.128 -0.989 -2.495 1.00 92.00 78 ALA A O 1
ATOM 626 N N . LEU A 1 79 ? 0.981 -0.400 -2.749 1.00 93.38 79 LEU A N 1
ATOM 627 C CA . LEU A 1 79 ? 1.267 0.899 -3.362 1.00 93.38 79 LEU A CA 1
ATOM 628 C C . LEU A 1 79 ? 2.091 1.805 -2.437 1.00 93.38 79 LEU A C 1
ATOM 630 O O . LEU A 1 79 ? 2.967 2.516 -2.914 1.00 93.38 79 LEU A O 1
ATOM 634 N N . LEU A 1 80 ? 1.879 1.746 -1.119 1.00 90.44 80 LEU A N 1
ATOM 635 C CA . LEU A 1 80 ? 2.634 2.540 -0.141 1.00 90.44 80 LEU A CA 1
ATOM 636 C C . LEU A 1 80 ? 4.146 2.266 -0.115 1.00 90.44 80 LEU A C 1
ATOM 638 O O . LEU A 1 80 ? 4.861 3.044 0.515 1.00 90.44 80 LEU A O 1
ATOM 642 N N . SER A 1 81 ? 4.636 1.185 -0.733 1.00 89.31 81 SER A N 1
ATOM 643 C CA . SER A 1 81 ? 6.082 0.952 -0.853 1.00 89.31 81 SER A CA 1
ATOM 644 C C . SER A 1 81 ? 6.724 1.830 -1.938 1.00 89.31 81 SER A C 1
ATOM 646 O O . SER A 1 81 ? 7.911 2.132 -1.878 1.00 89.31 81 SER A O 1
ATOM 648 N N . LEU A 1 82 ? 5.936 2.324 -2.900 1.00 88.12 82 LEU A N 1
ATOM 649 C CA . LEU A 1 82 ? 6.449 3.156 -3.983 1.00 88.12 82 LEU A CA 1
ATOM 650 C C . LEU A 1 82 ? 6.942 4.523 -3.477 1.00 88.12 82 LEU A C 1
ATOM 652 O O . LEU A 1 82 ? 6.265 5.158 -2.661 1.00 88.12 82 LEU A O 1
ATOM 656 N N . PRO A 1 83 ? 8.053 5.037 -4.039 1.00 82.31 83 PRO A N 1
ATOM 657 C CA . PRO A 1 83 ? 8.751 6.208 -3.507 1.00 82.31 83 PRO A CA 1
ATOM 658 C C . PRO A 1 83 ? 8.010 7.530 -3.731 1.00 82.31 83 PRO A C 1
ATOM 660 O O . PRO A 1 83 ? 8.239 8.495 -3.006 1.00 82.31 83 PRO A O 1
ATOM 663 N N . THR A 1 84 ? 7.134 7.613 -4.739 1.00 87.31 84 THR A N 1
ATOM 664 C CA . THR A 1 84 ? 6.450 8.862 -5.098 1.00 87.31 84 THR A CA 1
ATOM 665 C C . THR A 1 84 ? 4.942 8.685 -5.190 1.00 87.31 84 THR A C 1
ATOM 667 O O . THR A 1 84 ? 4.435 7.672 -5.674 1.00 87.31 84 THR A O 1
ATOM 670 N N . LYS A 1 85 ? 4.205 9.730 -4.799 1.00 88.75 85 LYS A N 1
ATOM 671 C CA . LYS A 1 85 ? 2.740 9.791 -4.932 1.00 88.75 85 LYS A CA 1
ATOM 672 C C . LYS A 1 85 ? 2.280 9.599 -6.383 1.00 88.75 85 LYS A C 1
ATOM 674 O O . LYS A 1 85 ? 1.276 8.940 -6.623 1.00 88.75 85 LYS A O 1
ATOM 679 N N . ALA A 1 86 ? 3.035 10.123 -7.350 1.00 86.31 86 ALA A N 1
ATOM 680 C CA . ALA A 1 86 ? 2.744 9.948 -8.772 1.00 86.31 86 ALA A CA 1
ATOM 681 C C . ALA A 1 86 ? 2.845 8.475 -9.206 1.00 86.31 86 ALA A C 1
ATOM 683 O O . ALA A 1 86 ? 1.959 7.981 -9.902 1.00 86.31 86 ALA A O 1
ATOM 684 N N . ALA A 1 87 ? 3.875 7.750 -8.750 1.00 87.19 87 ALA A N 1
ATOM 685 C CA . ALA A 1 87 ? 4.011 6.320 -9.024 1.00 87.19 87 ALA A CA 1
ATOM 686 C C . ALA A 1 87 ? 2.867 5.509 -8.394 1.00 87.19 87 ALA A C 1
ATOM 688 O O . ALA A 1 87 ? 2.342 4.598 -9.032 1.00 87.19 87 ALA A O 1
ATOM 689 N N . GLN A 1 88 ? 2.445 5.875 -7.179 1.00 92.31 88 GLN A N 1
ATOM 690 C CA . GLN A 1 88 ? 1.310 5.250 -6.492 1.00 92.31 88 GLN A CA 1
ATOM 691 C C . GLN A 1 88 ? 0.015 5.378 -7.297 1.00 92.31 88 GLN A C 1
ATOM 693 O O . GLN A 1 88 ? -0.662 4.379 -7.523 1.00 92.31 88 GLN A O 1
ATOM 698 N N . VAL A 1 89 ? -0.299 6.583 -7.783 1.00 93.31 89 VAL A N 1
ATOM 699 C CA . VAL A 1 89 ? -1.482 6.828 -8.625 1.00 93.31 89 VAL A CA 1
ATOM 700 C C . VAL A 1 89 ? -1.393 6.058 -9.944 1.00 93.31 89 VAL A C 1
ATOM 702 O O . VAL A 1 89 ? -2.337 5.367 -10.323 1.00 93.31 89 VAL A O 1
ATOM 705 N N . ALA A 1 90 ? -0.251 6.130 -10.634 1.00 89.56 90 ALA A N 1
ATOM 706 C CA . ALA A 1 90 ? -0.069 5.461 -11.919 1.00 89.56 90 ALA A CA 1
ATOM 707 C C . ALA A 1 90 ? -0.217 3.935 -11.809 1.00 89.56 90 ALA A C 1
ATOM 709 O O . ALA A 1 90 ? -0.869 3.313 -12.651 1.00 89.56 90 ALA A O 1
ATOM 710 N N . LEU A 1 91 ? 0.358 3.322 -10.766 1.00 92.25 91 LEU A N 1
ATOM 711 C CA . LEU A 1 91 ? 0.220 1.885 -10.556 1.00 92.25 91 LEU A CA 1
ATOM 712 C C . LEU A 1 91 ? -1.197 1.510 -10.107 1.00 92.25 91 LEU A C 1
ATOM 714 O O . LEU A 1 91 ? -1.705 0.506 -10.593 1.00 92.25 91 LEU A O 1
ATOM 718 N N . ALA A 1 92 ? -1.866 2.317 -9.277 1.00 94.75 92 ALA A N 1
ATOM 719 C CA . ALA A 1 92 ? -3.261 2.078 -8.893 1.00 94.75 92 ALA A CA 1
ATOM 720 C C . ALA A 1 92 ? -4.188 1.997 -10.116 1.00 94.75 92 ALA A C 1
ATOM 722 O O . ALA A 1 92 ? -4.934 1.031 -10.258 1.00 94.75 92 ALA A O 1
ATOM 723 N N . ARG A 1 93 ? -4.074 2.950 -11.051 1.00 94.44 93 ARG A N 1
ATOM 724 C CA . ARG A 1 93 ? -4.847 2.929 -12.307 1.00 94.44 93 ARG A CA 1
ATOM 725 C C . ARG A 1 93 ? -4.591 1.658 -13.110 1.00 94.44 93 ARG A C 1
ATOM 727 O O . ARG A 1 93 ? -5.527 1.031 -13.585 1.00 94.44 93 ARG A O 1
ATOM 734 N N . LYS A 1 94 ? -3.326 1.243 -13.205 1.00 92.62 94 LYS A N 1
ATOM 735 C CA . LYS A 1 94 ? -2.931 0.017 -13.909 1.00 92.62 94 LYS A CA 1
ATOM 736 C C . LYS A 1 94 ? -3.463 -1.254 -13.240 1.00 92.62 94 LYS A C 1
ATOM 738 O O . LYS A 1 94 ? -3.766 -2.212 -13.944 1.00 92.62 94 LYS A O 1
ATOM 743 N N . VAL A 1 95 ? -3.539 -1.282 -11.908 1.00 94.19 95 VAL A N 1
ATOM 744 C CA . VAL A 1 95 ? -4.141 -2.393 -11.152 1.00 94.19 95 VAL A CA 1
ATOM 745 C C . VAL A 1 95 ? -5.616 -2.529 -11.509 1.00 94.19 95 VAL A C 1
ATOM 747 O O . VAL A 1 95 ? -6.044 -3.635 -11.821 1.00 94.19 95 VAL A O 1
ATOM 750 N N . ILE A 1 96 ? -6.349 -1.413 -11.541 1.00 93.12 96 ILE A N 1
ATOM 751 C CA . ILE A 1 96 ? -7.779 -1.378 -11.877 1.00 93.12 96 ILE A CA 1
ATOM 752 C C . ILE A 1 96 ? -8.004 -1.773 -13.340 1.00 93.12 96 ILE A C 1
ATOM 754 O O . ILE A 1 96 ? -8.764 -2.693 -13.618 1.00 93.12 96 ILE A O 1
ATOM 758 N N . GLU A 1 97 ? -7.288 -1.137 -14.271 1.00 93.88 97 GLU A N 1
ATOM 759 C CA . GLU A 1 97 ? -7.414 -1.381 -15.716 1.00 93.88 97 GLU A CA 1
ATOM 760 C C . GLU A 1 97 ? -7.173 -2.851 -16.084 1.00 93.88 97 GLU A C 1
ATOM 762 O O . GLU A 1 97 ? -7.821 -3.390 -16.977 1.00 93.88 97 GLU A O 1
ATOM 767 N N . LYS A 1 98 ? -6.228 -3.508 -15.401 1.00 91.25 98 LYS A N 1
ATOM 768 C CA . LYS A 1 98 ? -5.815 -4.882 -15.713 1.00 91.25 98 LYS A CA 1
ATOM 769 C C . LYS A 1 98 ? -6.373 -5.933 -14.758 1.00 91.25 98 LYS A C 1
ATOM 771 O O . LYS A 1 98 ? -6.028 -7.099 -14.921 1.00 91.25 98 LYS A O 1
ATOM 776 N N . GLY A 1 99 ? -7.170 -5.536 -13.766 1.00 92.81 99 GLY A N 1
ATOM 777 C CA . GLY A 1 99 ? -7.692 -6.438 -12.737 1.00 92.81 99 GLY A CA 1
ATOM 778 C C . GLY A 1 99 ? -6.598 -7.229 -12.013 1.00 92.81 99 GLY A C 1
ATOM 779 O O . GLY A 1 99 ? -6.740 -8.434 -11.821 1.00 92.81 99 GLY A O 1
ATOM 780 N N . LEU A 1 100 ? -5.473 -6.585 -11.678 1.00 91.94 100 LEU A N 1
ATOM 781 C CA . LEU A 1 100 ? -4.327 -7.283 -11.085 1.00 91.94 100 LEU A CA 1
ATOM 782 C C . LEU A 1 100 ? -4.647 -7.777 -9.675 1.00 91.94 100 LEU A C 1
ATOM 784 O O . LEU A 1 100 ? -5.314 -7.095 -8.903 1.00 91.94 100 LEU A O 1
ATOM 788 N N . SER A 1 101 ? -4.083 -8.924 -9.307 1.00 93.50 101 SER A N 1
ATOM 789 C CA . SER A 1 101 ? -4.116 -9.410 -7.930 1.00 93.50 101 SER A CA 1
ATOM 790 C C . SER A 1 101 ? -3.160 -8.630 -7.014 1.00 93.50 101 SER A C 1
ATOM 792 O O . SER A 1 101 ? -2.191 -7.992 -7.453 1.00 93.50 101 SER A O 1
ATOM 794 N N . VAL A 1 102 ? -3.361 -8.760 -5.696 1.00 91.06 102 VAL A N 1
ATOM 795 C CA . VAL A 1 102 ? -2.474 -8.158 -4.682 1.00 91.06 102 VAL A CA 1
ATOM 796 C C . VAL A 1 102 ? -1.033 -8.641 -4.868 1.00 91.06 102 VAL A C 1
ATOM 798 O O . VAL A 1 102 ? -0.106 -7.837 -4.829 1.00 91.06 102 VAL A O 1
ATOM 801 N N . ARG A 1 103 ? -0.843 -9.939 -5.145 1.00 89.50 103 ARG A N 1
ATOM 802 C CA . ARG A 1 103 ? 0.485 -10.538 -5.359 1.00 89.50 103 ARG A CA 1
ATOM 803 C C . ARG A 1 103 ? 1.185 -9.959 -6.588 1.00 89.50 103 ARG A C 1
ATOM 805 O O . ARG A 1 103 ? 2.374 -9.653 -6.534 1.00 89.50 103 ARG A O 1
ATOM 812 N N . GLU A 1 104 ? 0.461 -9.782 -7.691 1.00 88.81 104 GLU A N 1
ATOM 813 C CA . GLU A 1 104 ? 1.013 -9.162 -8.901 1.00 88.81 104 GLU A CA 1
ATOM 814 C C . GLU A 1 104 ? 1.372 -7.695 -8.666 1.00 88.81 104 GLU A C 1
ATOM 816 O O . GLU A 1 104 ? 2.413 -7.226 -9.129 1.00 88.81 104 GLU A O 1
ATOM 821 N N . THR A 1 105 ? 0.549 -6.986 -7.896 1.00 91.50 105 THR A N 1
ATOM 822 C CA . THR A 1 105 ? 0.788 -5.591 -7.519 1.00 91.50 105 THR A CA 1
ATOM 823 C C . THR A 1 105 ? 2.042 -5.454 -6.65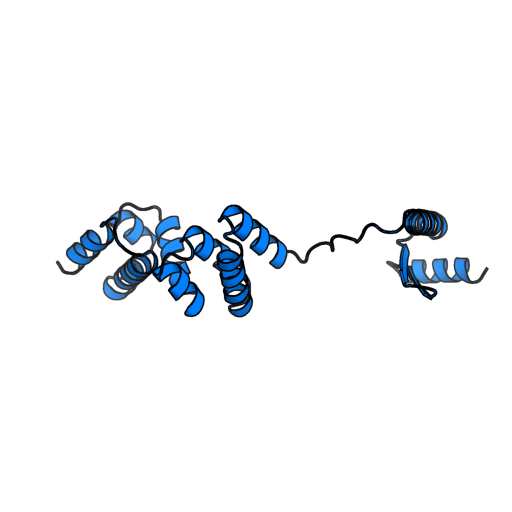9 1.00 91.50 105 THR A C 1
ATOM 825 O O . THR A 1 105 ? 2.912 -4.648 -6.983 1.00 91.50 105 THR A O 1
ATOM 828 N N . GLU A 1 106 ? 2.203 -6.291 -5.629 1.00 90.44 106 GLU A N 1
ATOM 829 C CA . GLU A 1 106 ? 3.418 -6.341 -4.804 1.00 90.44 106 GLU A CA 1
ATOM 830 C C . GLU A 1 106 ? 4.669 -6.634 -5.651 1.00 90.44 106 GLU A C 1
ATOM 832 O O . GLU A 1 106 ? 5.709 -5.992 -5.478 1.00 90.44 106 GLU A O 1
ATOM 837 N N . ALA A 1 107 ? 4.575 -7.557 -6.615 1.00 86.44 107 ALA A N 1
ATOM 838 C CA . ALA A 1 107 ? 5.675 -7.861 -7.529 1.00 86.44 107 ALA A CA 1
ATOM 839 C C . ALA A 1 107 ? 6.034 -6.672 -8.439 1.00 86.44 107 ALA A C 1
ATOM 841 O O . ALA A 1 107 ? 7.212 -6.450 -8.730 1.00 86.44 107 ALA A O 1
ATOM 842 N N . LEU A 1 108 ? 5.042 -5.899 -8.892 1.00 86.12 108 LEU A N 1
ATOM 843 C CA . LEU A 1 108 ? 5.276 -4.682 -9.670 1.00 86.12 108 LEU A CA 1
ATOM 844 C C . LEU A 1 108 ? 5.912 -3.576 -8.825 1.00 86.12 108 LEU A C 1
ATOM 846 O O . LEU A 1 108 ? 6.841 -2.940 -9.317 1.00 86.12 108 LEU A O 1
ATOM 850 N N . CYS A 1 109 ? 5.489 -3.388 -7.573 1.00 86.31 109 CYS A N 1
ATOM 851 C CA . CYS A 1 109 ? 6.102 -2.412 -6.667 1.00 86.31 109 CYS A CA 1
ATOM 852 C C . CYS A 1 109 ? 7.590 -2.711 -6.424 1.00 86.31 109 CYS A C 1
ATOM 854 O O . CYS A 1 109 ? 8.430 -1.823 -6.574 1.00 86.31 109 CYS A O 1
ATOM 856 N N . LYS A 1 110 ? 7.948 -3.979 -6.167 1.00 79.44 110 LYS A N 1
ATOM 857 C CA . LYS A 1 110 ? 9.351 -4.391 -5.960 1.00 79.44 110 LYS A CA 1
ATOM 858 C C . LYS A 1 110 ? 10.250 -4.121 -7.172 1.00 79.44 110 LYS A C 1
ATOM 860 O O . LYS A 1 110 ? 11.411 -3.755 -7.009 1.00 79.44 110 LYS A O 1
ATOM 865 N N . ARG A 1 111 ? 9.715 -4.260 -8.393 1.00 74.31 111 ARG A N 1
ATOM 866 C CA . ARG A 1 111 ? 10.427 -3.951 -9.653 1.00 74.31 111 ARG A CA 1
ATOM 867 C C . ARG A 1 111 ? 10.632 -2.454 -9.903 1.00 74.31 111 ARG A C 1
ATOM 869 O O . ARG A 1 111 ? 11.302 -2.102 -10.867 1.00 74.31 111 ARG A O 1
ATOM 876 N N . VAL A 1 112 ? 9.993 -1.584 -9.123 1.00 65.62 112 VAL A N 1
ATOM 877 C CA . VAL A 1 112 ? 10.211 -0.131 -9.181 1.00 65.62 112 VAL A CA 1
ATOM 878 C C . VAL A 1 112 ? 11.275 0.288 -8.162 1.00 65.62 112 VAL A C 1
ATOM 880 O O . VAL A 1 112 ? 12.066 1.175 -8.459 1.00 65.62 112 VAL A O 1
ATOM 883 N N . GLU A 1 113 ? 11.336 -0.375 -7.002 1.00 53.94 113 GLU A N 1
ATOM 884 C CA . GLU A 1 113 ? 12.381 -0.166 -5.981 1.00 53.94 113 GLU A CA 1
ATOM 885 C C . GLU A 1 113 ? 13.747 -0.714 -6.408 1.00 53.94 113 GLU A C 1
ATOM 887 O O . GLU A 1 113 ? 14.781 -0.112 -6.129 1.00 53.94 113 GLU A O 1
ATOM 892 N N . THR A 1 114 ? 13.756 -1.834 -7.130 1.00 47.31 114 THR A N 1
ATOM 893 C CA . THR A 1 114 ? 14.948 -2.327 -7.822 1.00 47.31 114 THR A CA 1
ATOM 894 C C . THR A 1 114 ? 14.833 -1.930 -9.286 1.00 47.31 114 THR A C 1
ATOM 896 O O . THR A 1 114 ? 13.940 -2.451 -9.957 1.00 47.31 114 THR A O 1
ATOM 899 N N . PRO A 1 115 ? 15.676 -1.023 -9.825 1.00 39.72 115 PRO A N 1
ATOM 900 C CA . PRO A 1 115 ? 15.664 -0.777 -11.258 1.00 39.72 115 PRO A CA 1
ATOM 901 C C . PRO A 1 115 ? 15.843 -2.138 -11.933 1.00 39.72 115 PRO A C 1
ATOM 903 O O . PRO A 1 115 ? 16.745 -2.890 -11.551 1.00 39.72 115 PRO A O 1
ATOM 906 N N . PRO A 1 116 ? 14.968 -2.520 -12.877 1.00 44.03 116 PRO A N 1
ATOM 907 C CA . PRO A 1 116 ? 15.086 -3.824 -13.486 1.00 44.03 116 PRO A CA 1
ATOM 908 C C . PRO A 1 116 ? 16.473 -3.895 -14.120 1.00 44.03 116 PRO A C 1
ATOM 910 O O . PRO A 1 116 ? 16.826 -3.037 -14.936 1.00 44.03 116 PRO A O 1
ATOM 913 N N . ALA A 1 117 ? 17.235 -4.945 -13.798 1.00 47.16 117 ALA A N 1
ATOM 914 C CA . ALA A 1 117 ? 18.145 -5.504 -14.783 1.00 47.16 117 ALA A CA 1
ATOM 915 C C . ALA A 1 117 ? 17.284 -5.664 -16.037 1.00 47.16 117 ALA A C 1
ATOM 917 O O . ALA A 1 117 ? 16.322 -6.440 -16.041 1.00 47.16 117 ALA A O 1
ATOM 918 N N . LYS A 1 118 ? 17.498 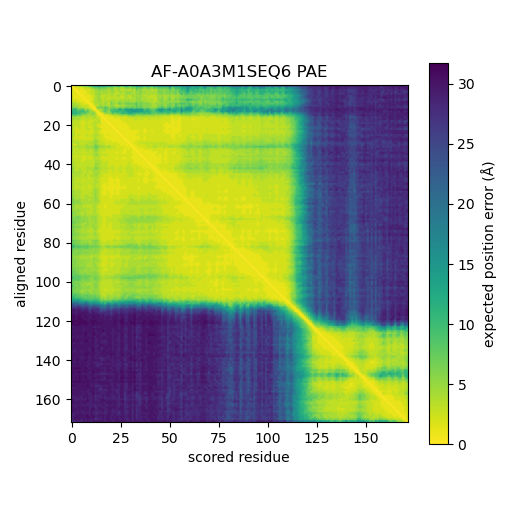-4.770 -17.013 1.00 41.69 118 LYS A N 1
ATOM 919 C CA . LYS A 1 118 ? 16.684 -4.677 -18.222 1.00 41.69 118 LYS A CA 1
ATOM 920 C C . LYS A 1 118 ? 16.502 -6.101 -18.716 1.00 41.69 118 LYS A C 1
ATOM 922 O O . LYS A 1 118 ? 17.502 -6.780 -18.925 1.00 41.69 118 LYS A O 1
ATOM 927 N N . LYS A 1 119 ? 15.254 -6.542 -18.905 1.00 42.72 119 LYS A N 1
ATOM 928 C CA . LYS A 1 119 ? 14.987 -7.705 -19.749 1.00 42.72 119 LYS A CA 1
ATOM 929 C C . LYS A 1 119 ? 15.640 -7.381 -21.086 1.00 42.72 119 LYS A C 1
ATOM 931 O O . LYS A 1 119 ? 15.122 -6.566 -21.852 1.00 42.72 119 LYS A O 1
ATOM 936 N N . THR A 1 120 ? 16.839 -7.904 -21.296 1.00 39.69 120 THR A N 1
ATOM 937 C CA . THR A 1 120 ? 17.546 -7.826 -22.555 1.00 39.69 120 THR A CA 1
ATOM 938 C C . THR A 1 120 ? 16.602 -8.471 -23.547 1.00 39.69 120 THR A C 1
ATOM 940 O O . THR A 1 120 ? 16.247 -9.642 -23.418 1.00 39.69 120 THR A O 1
ATOM 943 N N . LYS A 1 121 ? 16.146 -7.675 -24.521 1.00 50.62 121 LYS A N 1
ATOM 944 C CA . LYS A 1 121 ? 15.784 -8.219 -25.829 1.00 50.62 121 LYS A CA 1
ATOM 945 C C . LYS A 1 121 ? 16.853 -9.259 -26.138 1.00 50.62 121 LYS A C 1
ATOM 947 O O . LYS A 1 121 ? 18.030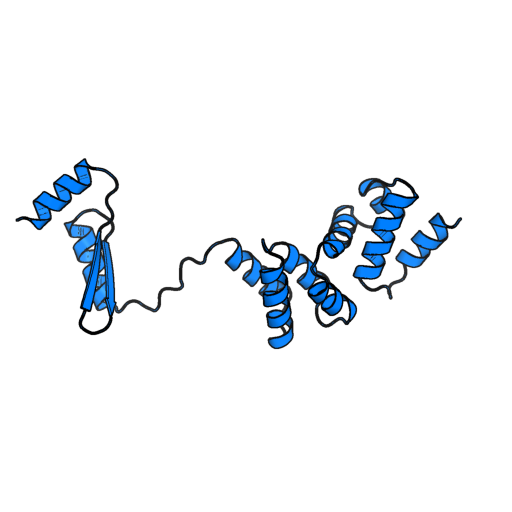 -8.921 -26.002 1.00 50.62 121 LYS A O 1
ATOM 952 N N . THR A 1 122 ? 16.441 -10.490 -26.421 1.00 45.91 122 THR A N 1
ATOM 953 C CA . THR A 1 122 ? 17.318 -11.583 -26.838 1.00 45.91 122 THR A CA 1
ATOM 954 C C . THR A 1 122 ? 18.379 -11.003 -27.769 1.00 45.91 122 THR A C 1
ATOM 956 O O . THR A 1 122 ? 18.056 -10.534 -28.861 1.00 45.91 122 THR A O 1
ATOM 959 N N . LYS A 1 123 ? 19.615 -10.878 -27.263 1.00 55.72 123 LYS A N 1
ATOM 960 C CA . LYS A 1 123 ? 20.744 -10.431 -28.078 1.00 55.72 123 LYS A CA 1
ATOM 961 C C . LYS A 1 123 ? 20.899 -11.483 -29.174 1.00 55.72 123 LYS A C 1
ATOM 963 O O . LYS A 1 123 ? 20.721 -12.670 -28.911 1.00 55.72 123 LYS A O 1
ATOM 968 N N . ASP A 1 124 ? 21.147 -11.034 -30.398 1.00 65.69 124 ASP A N 1
ATOM 969 C CA . ASP A 1 124 ? 21.430 -11.927 -31.519 1.00 65.69 124 ASP A CA 1
ATOM 970 C C . ASP A 1 124 ? 22.571 -12.886 -31.110 1.00 65.69 124 ASP A C 1
ATOM 972 O O . ASP A 1 124 ? 23.597 -12.393 -30.627 1.00 65.69 124 ASP A O 1
ATOM 976 N N . PRO A 1 125 ? 22.422 -14.217 -31.255 1.00 66.12 125 PRO A N 1
ATOM 977 C CA . PRO A 1 125 ? 23.450 -15.189 -30.874 1.00 66.12 125 PRO A CA 1
ATOM 978 C C . PRO A 1 125 ? 24.837 -14.883 -31.459 1.00 66.12 125 PRO A C 1
ATOM 980 O O . PRO A 1 125 ? 25.849 -15.137 -30.806 1.00 66.12 125 PRO A O 1
ATOM 983 N N . ASN A 1 126 ? 24.897 -14.264 -32.643 1.00 70.75 126 ASN A N 1
ATOM 984 C CA . ASN A 1 126 ? 26.158 -13.841 -33.252 1.00 70.75 126 ASN A CA 1
ATOM 985 C C . ASN A 1 126 ? 26.829 -12.703 -32.472 1.00 70.75 126 ASN A C 1
ATOM 987 O O . ASN A 1 126 ? 28.049 -12.693 -32.315 1.00 70.75 126 ASN A O 1
ATOM 991 N N . ILE A 1 127 ? 26.043 -11.756 -31.948 1.00 76.81 127 ILE A N 1
ATOM 992 C CA . ILE A 1 127 ? 26.549 -10.642 -31.134 1.00 76.81 127 ILE A CA 1
ATOM 993 C C . ILE A 1 127 ? 27.069 -11.166 -29.796 1.00 76.81 127 ILE A C 1
ATOM 995 O O . ILE A 1 127 ? 28.118 -10.723 -29.339 1.00 76.81 127 ILE A O 1
ATOM 999 N N . THR A 1 128 ? 26.383 -12.137 -29.191 1.00 76.81 128 THR A N 1
ATOM 1000 C CA . THR A 1 128 ? 26.837 -12.761 -27.941 1.00 76.81 128 THR A CA 1
ATOM 1001 C C . THR A 1 128 ? 28.155 -13.517 -28.125 1.00 76.81 128 THR A C 1
ATOM 1003 O O . THR A 1 128 ? 29.065 -13.345 -27.321 1.00 76.81 128 THR A O 1
ATOM 1006 N N . ALA A 1 129 ? 28.316 -14.272 -29.216 1.00 77.38 129 ALA A N 1
ATOM 1007 C CA . ALA A 1 129 ? 29.580 -14.952 -29.515 1.00 77.38 129 ALA A CA 1
ATOM 1008 C C . ALA A 1 129 ? 30.747 -13.968 -29.749 1.00 77.38 129 ALA A C 1
ATOM 1010 O O . ALA A 1 129 ? 31.877 -14.217 -29.323 1.00 77.38 129 ALA A O 1
ATOM 1011 N N . LEU A 1 130 ? 30.476 -12.827 -30.396 1.00 80.69 130 LEU A N 1
ATOM 1012 C CA . LEU A 1 130 ? 31.448 -11.742 -30.574 1.00 80.69 130 LEU A CA 1
ATOM 1013 C C . LEU A 1 130 ? 31.832 -11.086 -29.239 1.00 80.69 130 LEU A C 1
ATOM 1015 O O . LEU A 1 130 ? 33.015 -10.844 -29.005 1.00 80.69 130 LEU A O 1
ATOM 1019 N N . GLU A 1 131 ? 30.859 -10.836 -28.357 1.00 81.81 131 GLU A N 1
ATOM 1020 C CA . GLU A 1 131 ? 31.100 -10.317 -27.003 1.00 81.81 131 GLU A CA 1
ATOM 1021 C C . GLU A 1 131 ? 32.010 -11.251 -26.203 1.00 81.81 131 GLU A C 1
ATOM 1023 O O . GLU A 1 131 ? 33.024 -10.800 -25.677 1.00 81.81 131 GLU A O 1
ATOM 1028 N N . GLU A 1 132 ? 31.706 -12.551 -26.162 1.00 79.75 132 GLU A N 1
ATOM 1029 C CA . GLU A 1 132 ? 32.520 -13.530 -25.431 1.00 79.75 132 GLU A CA 1
ATOM 1030 C C . GLU A 1 132 ? 33.949 -13.619 -25.971 1.00 79.75 132 GLU A C 1
ATOM 1032 O O . GLU A 1 132 ? 34.907 -13.712 -25.202 1.00 79.75 132 GLU A O 1
ATOM 1037 N N . ARG A 1 133 ? 34.117 -13.566 -27.296 1.00 83.00 133 ARG A N 1
ATOM 1038 C CA . ARG A 1 133 ? 35.443 -13.593 -27.918 1.00 83.00 133 ARG A CA 1
ATOM 1039 C C . ARG A 1 133 ? 36.266 -12.358 -27.547 1.00 83.00 133 ARG A C 1
ATOM 1041 O O . ARG A 1 133 ? 37.442 -12.501 -27.217 1.00 83.00 133 ARG A O 1
ATOM 1048 N N . LEU A 1 134 ? 35.660 -11.169 -27.572 1.00 84.25 134 LEU A N 1
ATOM 1049 C CA . LEU A 1 134 ? 36.337 -9.933 -27.171 1.00 84.25 134 LEU A CA 1
ATOM 1050 C C . LEU A 1 134 ? 36.656 -9.925 -25.674 1.00 84.25 134 LEU A C 1
ATOM 1052 O O . LEU A 1 134 ? 37.760 -9.543 -25.304 1.00 84.25 134 LEU A O 1
ATOM 1056 N N . GLN A 1 135 ? 35.750 -10.416 -24.825 1.00 84.31 135 GLN A N 1
ATOM 1057 C CA . GLN A 1 135 ? 35.996 -10.549 -23.385 1.00 84.31 135 GLN A CA 1
ATOM 1058 C C . GLN A 1 135 ? 37.176 -11.481 -23.087 1.00 84.31 135 GLN A C 1
ATOM 1060 O O . GLN A 1 135 ? 38.025 -11.147 -22.267 1.00 84.31 135 GLN A O 1
ATOM 1065 N N . ARG A 1 136 ? 37.281 -12.621 -23.785 1.00 82.81 136 ARG A N 1
ATOM 1066 C CA . ARG A 1 136 ? 38.426 -13.539 -23.633 1.00 82.81 136 ARG A CA 1
ATOM 1067 C C . ARG A 1 136 ? 39.745 -12.915 -24.088 1.00 82.81 136 ARG A C 1
ATOM 1069 O O . ARG A 1 136 ? 40.767 -13.177 -23.468 1.00 82.81 136 ARG A O 1
ATOM 1076 N N . SER A 1 137 ? 39.726 -12.115 -25.156 1.00 81.19 137 SER A N 1
ATOM 1077 C CA . SER A 1 137 ? 40.933 -11.480 -25.704 1.00 81.19 137 SER A CA 1
ATOM 1078 C C . SER A 1 137 ? 41.405 -10.287 -24.873 1.00 81.19 137 SER A C 1
ATOM 1080 O O . SER A 1 137 ? 42.603 -10.113 -24.684 1.00 81.19 137 SER A O 1
ATOM 1082 N N . LEU A 1 138 ? 40.472 -9.462 -24.393 1.00 83.19 138 LEU A N 1
ATOM 1083 C CA . LEU A 1 138 ? 40.766 -8.218 -23.676 1.00 83.19 138 LEU A CA 1
ATOM 1084 C C . LEU A 1 138 ? 40.839 -8.416 -22.156 1.00 83.19 138 LEU A C 1
ATOM 1086 O O . LEU A 1 138 ? 41.344 -7.555 -21.447 1.00 83.19 138 LEU A O 1
ATOM 1090 N N . GLY A 1 139 ? 40.349 -9.548 -21.639 1.00 81.25 139 GLY A N 1
ATOM 1091 C CA . GLY A 1 139 ? 40.373 -9.866 -20.210 1.00 81.25 139 GLY A CA 1
ATOM 1092 C C . GLY A 1 139 ? 39.449 -8.996 -19.356 1.00 81.25 139 GLY A C 1
ATOM 1093 O O . GLY A 1 139 ? 39.531 -9.052 -18.134 1.00 81.25 139 GLY A O 1
ATOM 1094 N N . THR A 1 140 ? 38.573 -8.216 -19.988 1.00 84.00 140 THR A N 1
ATOM 1095 C CA . THR A 1 140 ? 37.667 -7.281 -19.323 1.00 84.00 140 THR A CA 1
ATOM 1096 C C . THR A 1 140 ? 36.262 -7.350 -19.908 1.00 84.00 140 THR A C 1
ATOM 1098 O O . THR A 1 140 ? 36.008 -8.040 -20.902 1.00 84.00 140 THR A O 1
ATOM 1101 N N . ARG A 1 141 ? 35.310 -6.655 -19.288 1.00 82.94 141 ARG A N 1
ATOM 1102 C CA . ARG A 1 141 ? 33.910 -6.703 -19.702 1.00 82.94 141 ARG A CA 1
ATOM 1103 C C . ARG A 1 141 ? 33.690 -5.895 -20.980 1.00 82.94 141 ARG A C 1
ATOM 1105 O O . ARG A 1 141 ? 33.852 -4.681 -21.009 1.00 82.94 141 ARG A O 1
ATOM 1112 N N . VAL A 1 142 ? 33.223 -6.584 -22.020 1.00 84.81 142 VAL A N 1
ATOM 1113 C CA . VAL A 1 142 ? 32.878 -5.993 -23.321 1.00 84.81 142 VAL A CA 1
ATOM 1114 C C . VAL A 1 142 ? 31.383 -6.125 -23.579 1.00 84.81 142 VAL A C 1
ATOM 1116 O O . VAL A 1 142 ? 30.798 -7.185 -23.348 1.00 84.81 142 VAL A O 1
ATOM 1119 N N . ASN A 1 143 ? 30.765 -5.053 -24.071 1.00 83.75 143 ASN A N 1
ATOM 1120 C CA . ASN A 1 143 ? 29.356 -4.988 -24.436 1.00 83.75 143 ASN A CA 1
ATOM 1121 C C . ASN A 1 143 ? 29.198 -4.385 -25.838 1.00 83.75 143 ASN A C 1
ATOM 1123 O O . ASN A 1 143 ? 29.610 -3.258 -26.102 1.00 83.75 143 ASN A O 1
ATOM 1127 N N . ILE A 1 144 ? 28.559 -5.118 -26.743 1.00 82.00 144 ILE A N 1
ATOM 1128 C CA . ILE A 1 144 ? 28.314 -4.713 -28.124 1.00 82.00 144 ILE A CA 1
ATOM 1129 C C . ILE A 1 144 ? 26.848 -4.295 -28.261 1.00 82.00 144 ILE A C 1
ATOM 1131 O O . ILE A 1 144 ? 25.909 -5.084 -28.138 1.00 82.00 144 ILE A O 1
ATOM 1135 N N . LYS A 1 145 ? 26.631 -3.018 -28.574 1.00 79.94 145 LYS A N 1
ATOM 1136 C CA . LYS A 1 145 ? 25.318 -2.463 -28.917 1.00 79.94 145 LYS A CA 1
ATOM 1137 C C . LYS A 1 145 ? 25.234 -2.271 -30.424 1.00 79.94 145 LYS A C 1
ATOM 1139 O O . LYS A 1 145 ? 25.753 -1.294 -30.954 1.00 79.94 145 LYS A O 1
ATOM 1144 N N . HIS A 1 146 ? 24.545 -3.171 -31.117 1.00 75.75 146 HIS A N 1
ATOM 1145 C CA . HIS A 1 146 ? 24.357 -3.097 -32.567 1.00 75.75 146 HIS A CA 1
ATOM 1146 C C . HIS A 1 146 ? 22.939 -2.624 -32.933 1.00 75.75 146 HIS A C 1
ATOM 1148 O O . HIS A 1 146 ? 21.957 -3.096 -32.358 1.00 75.75 146 HIS A O 1
ATOM 1154 N N . LYS A 1 147 ? 22.809 -1.678 -33.876 1.00 76.12 147 LYS A N 1
ATOM 1155 C CA . LYS A 1 147 ? 21.517 -1.190 -34.392 1.00 76.12 147 LYS A CA 1
ATOM 1156 C C . LYS A 1 147 ? 21.606 -0.901 -35.898 1.00 76.12 147 LYS A C 1
ATOM 1158 O O . LYS A 1 147 ? 22.160 0.115 -36.318 1.00 76.12 147 LYS A O 1
ATOM 1163 N N . GLY A 1 148 ? 20.987 -1.752 -36.717 1.00 74.69 148 GLY A N 1
ATOM 1164 C CA . GLY A 1 148 ? 20.982 -1.599 -38.177 1.00 74.69 148 GLY A CA 1
ATOM 1165 C C . GLY A 1 148 ? 22.365 -1.869 -38.777 1.00 74.69 148 GLY A C 1
ATOM 1166 O O . GLY A 1 148 ? 22.890 -2.951 -38.588 1.00 74.69 148 GLY A O 1
ATOM 1167 N N . LYS A 1 149 ? 22.957 -0.895 -39.484 1.00 74.19 149 LYS A N 1
ATOM 1168 C CA . LYS A 1 149 ? 24.325 -0.984 -40.051 1.00 74.19 149 LYS A CA 1
ATOM 1169 C C . LYS A 1 149 ? 25.418 -0.381 -39.153 1.00 74.19 149 LYS A C 1
ATOM 1171 O O . LYS A 1 149 ? 26.570 -0.304 -39.565 1.00 74.19 149 LYS A O 1
ATOM 1176 N N . LYS A 1 150 ? 25.069 0.122 -37.964 1.00 78.88 150 LYS A N 1
ATOM 1177 C CA . LYS A 1 150 ? 26.004 0.787 -37.042 1.00 78.88 150 LYS A CA 1
ATOM 1178 C C . LYS A 1 150 ? 25.998 0.079 -35.692 1.00 78.88 150 LYS A C 1
ATOM 1180 O O . LYS A 1 150 ? 24.9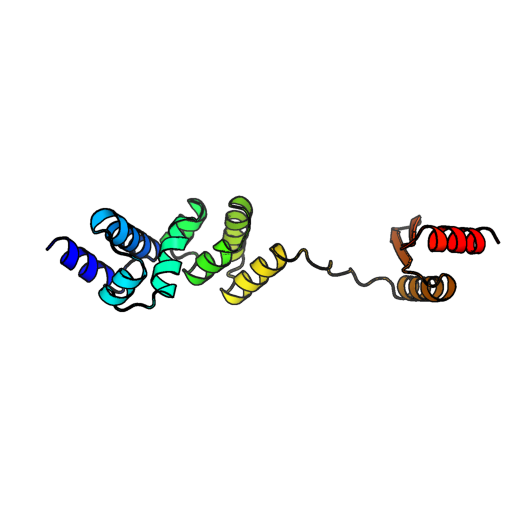63 -0.413 -35.247 1.00 78.88 150 LYS A O 1
ATOM 1185 N N . GLY A 1 151 ? 27.142 0.065 -35.018 1.00 83.25 151 GLY A N 1
ATOM 1186 C CA . GLY A 1 151 ? 27.279 -0.504 -33.683 1.00 83.25 151 GLY A CA 1
ATOM 1187 C C . GLY A 1 151 ? 28.194 0.327 -32.794 1.00 83.25 151 GLY A C 1
ATOM 1188 O O . GLY A 1 151 ? 28.901 1.210 -33.271 1.00 83.25 151 GLY A O 1
ATOM 1189 N N . LYS A 1 152 ? 28.142 0.048 -31.496 1.00 83.94 152 LYS A N 1
ATOM 1190 C CA . LYS A 1 152 ? 29.068 0.550 -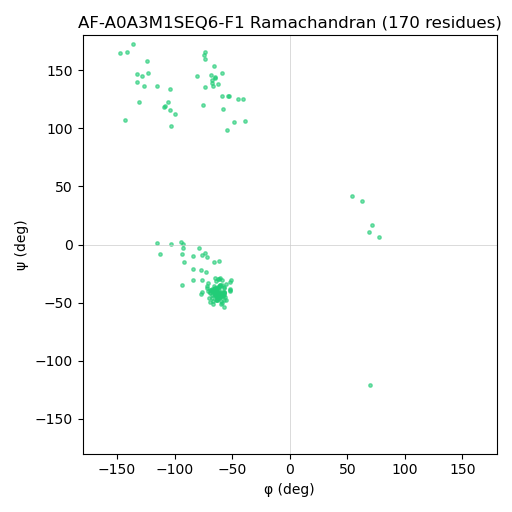30.483 1.00 83.94 152 LYS A CA 1
ATOM 1191 C C . LYS A 1 152 ? 29.633 -0.637 -29.718 1.00 83.94 152 LYS A C 1
ATOM 1193 O O . LYS A 1 152 ? 28.869 -1.531 -29.357 1.00 83.94 152 LYS A O 1
ATOM 1198 N N . ILE A 1 153 ? 30.935 -0.614 -29.474 1.00 86.25 153 ILE A N 1
ATOM 1199 C CA . ILE A 1 153 ? 31.610 -1.528 -28.557 1.00 86.25 153 ILE A CA 1
ATOM 1200 C C . ILE A 1 153 ? 31.942 -0.701 -27.319 1.00 86.25 153 ILE A C 1
ATOM 1202 O O . ILE A 1 153 ? 32.550 0.359 -27.427 1.00 86.25 153 ILE A O 1
ATOM 1206 N N . GLU A 1 154 ? 31.462 -1.145 -26.169 1.00 88.69 154 GLU A N 1
ATOM 1207 C CA . GLU A 1 154 ? 31.743 -0.556 -24.865 1.00 88.69 154 GLU A CA 1
ATOM 1208 C C . GLU A 1 154 ? 32.659 -1.531 -24.127 1.00 88.69 154 GLU A C 1
ATOM 1210 O O . GLU A 1 154 ? 32.285 -2.686 -23.921 1.00 88.69 154 GLU A O 1
ATOM 1215 N N . ILE A 1 155 ? 33.860 -1.076 -23.781 1.00 87.31 155 ILE A N 1
ATOM 1216 C CA . ILE A 1 155 ? 34.843 -1.825 -23.000 1.00 87.31 155 ILE A CA 1
ATOM 1217 C C . ILE A 1 155 ? 34.899 -1.138 -21.636 1.00 87.31 155 ILE A C 1
ATOM 1219 O O . ILE A 1 155 ? 35.165 0.062 -21.566 1.00 87.31 155 ILE A O 1
ATOM 1223 N N . GLU A 1 156 ? 34.558 -1.862 -20.575 1.00 86.06 156 GLU A N 1
ATOM 1224 C CA . GLU A 1 156 ? 34.737 -1.371 -19.207 1.00 86.06 156 GLU A CA 1
ATOM 1225 C C . GLU A 1 156 ? 36.200 -1.577 -18.795 1.00 86.06 156 GLU A C 1
ATOM 1227 O O . GLU A 1 156 ? 36.813 -2.557 -19.197 1.00 86.06 156 GLU A O 1
ATOM 1232 N N . TYR A 1 157 ? 36.751 -0.660 -18.007 1.00 87.00 157 TYR A N 1
ATOM 1233 C CA . TYR A 1 157 ? 38.056 -0.800 -17.363 1.00 87.00 157 TYR A CA 1
ATOM 1234 C C . TYR A 1 157 ? 37.902 -0.410 -15.892 1.00 87.00 157 TYR A C 1
ATOM 1236 O O . TYR A 1 157 ? 37.088 0.455 -15.552 1.00 87.00 157 TYR A O 1
ATOM 1244 N N . TYR A 1 158 ? 38.657 -1.058 -15.014 1.00 83.25 158 TYR A N 1
ATOM 1245 C CA . TYR A 1 158 ? 38.549 -0.918 -13.563 1.00 83.25 158 TYR A CA 1
ATOM 1246 C C . TYR A 1 158 ? 39.780 -0.245 -12.937 1.00 83.25 158 TYR A C 1
ATOM 1248 O O . TYR A 1 158 ? 39.735 0.127 -11.764 1.00 83.25 158 TYR A O 1
ATOM 1256 N N . SER A 1 159 ? 40.848 -0.021 -13.709 1.00 86.12 159 SER A N 1
ATOM 1257 C CA . SER A 1 159 ? 42.005 0.795 -13.321 1.00 86.12 159 SER A CA 1
ATOM 1258 C C . SER A 1 159 ? 42.635 1.514 -14.521 1.00 86.12 159 SER A C 1
ATOM 1260 O O . SER A 1 159 ? 42.358 1.181 -15.673 1.00 86.12 159 SER A O 1
ATOM 1262 N N . LEU A 1 160 ? 43.479 2.516 -14.250 1.00 84.12 160 LEU A N 1
ATOM 1263 C CA . LEU A 1 160 ? 44.264 3.184 -15.296 1.00 84.12 160 LEU A CA 1
ATOM 1264 C C . LEU A 1 160 ? 45.283 2.223 -15.925 1.00 84.12 160 LEU A C 1
ATOM 1266 O O . LEU A 1 160 ? 45.395 2.194 -17.142 1.00 84.12 160 LEU A O 1
ATOM 1270 N N . ASP A 1 161 ? 45.905 1.352 -15.126 1.00 84.50 161 ASP A N 1
ATOM 1271 C CA . ASP A 1 161 ? 46.823 0.321 -15.635 1.00 84.50 161 ASP A CA 1
ATOM 1272 C C . ASP A 1 161 ? 46.119 -0.662 -16.593 1.00 84.50 161 ASP A C 1
ATOM 1274 O O . ASP A 1 161 ? 46.699 -1.135 -17.570 1.00 84.50 161 ASP A O 1
ATOM 1278 N N . GLU A 1 162 ? 44.845 -0.982 -16.329 1.00 84.44 162 GLU A N 1
ATOM 1279 C CA . GLU A 1 162 ? 44.030 -1.806 -17.224 1.00 84.44 162 GLU A CA 1
ATOM 1280 C C . GLU A 1 162 ? 43.701 -1.060 -18.520 1.00 84.44 162 GLU A C 1
ATOM 1282 O O . GLU A 1 162 ? 43.738 -1.666 -19.587 1.00 84.44 162 GLU A O 1
ATOM 1287 N N . LEU A 1 163 ? 43.421 0.245 -18.447 1.00 86.81 163 LEU A N 1
ATOM 1288 C CA . LEU A 1 163 ? 43.210 1.077 -19.630 1.00 86.81 163 LEU A CA 1
ATOM 1289 C C . LEU A 1 163 ? 44.469 1.134 -20.506 1.00 86.81 163 LEU A C 1
ATOM 1291 O O . LEU A 1 163 ? 44.352 0.938 -21.713 1.00 86.81 163 LEU A O 1
ATOM 1295 N N . ASP A 1 164 ? 45.647 1.329 -19.914 1.00 86.44 164 ASP A N 1
ATOM 1296 C CA 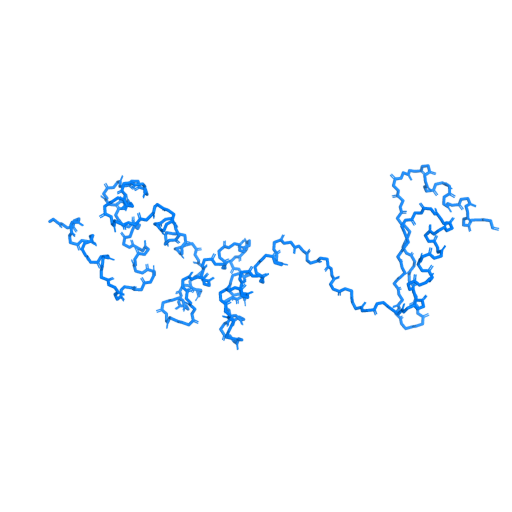. ASP A 1 164 ? 46.921 1.364 -20.643 1.00 86.44 164 ASP A CA 1
ATOM 1297 C C . ASP A 1 164 ? 47.196 0.024 -21.339 1.00 86.44 164 ASP A C 1
ATOM 1299 O O . ASP A 1 164 ? 47.444 -0.017 -22.544 1.00 86.44 164 ASP A O 1
ATOM 1303 N N . ARG A 1 165 ? 47.010 -1.098 -20.631 1.00 89.19 165 ARG A N 1
ATOM 1304 C CA . ARG A 1 165 ? 47.096 -2.444 -21.223 1.00 89.19 165 ARG A CA 1
ATOM 1305 C C . ARG A 1 165 ? 46.097 -2.644 -22.371 1.00 89.19 165 ARG A C 1
ATOM 1307 O O . ARG A 1 165 ? 46.417 -3.299 -23.362 1.00 89.19 165 ARG A O 1
ATOM 1314 N N . LEU A 1 166 ? 44.865 -2.150 -22.235 1.00 87.00 166 LEU A N 1
ATOM 1315 C CA . LEU A 1 166 ? 43.846 -2.253 -23.285 1.00 87.00 166 LEU A CA 1
ATOM 1316 C C . LEU A 1 166 ? 44.228 -1.430 -24.517 1.00 87.00 166 LEU A C 1
ATOM 1318 O O . LEU A 1 166 ? 44.009 -1.898 -25.632 1.00 87.00 166 LEU A O 1
ATOM 1322 N N . LEU A 1 167 ? 44.795 -0.237 -24.326 1.00 87.44 167 LEU A N 1
ATOM 1323 C CA . LEU A 1 167 ? 45.298 0.599 -25.414 1.00 87.44 167 LEU A CA 1
ATOM 1324 C C . LEU A 1 167 ? 46.447 -0.096 -26.150 1.00 87.44 167 LEU A C 1
ATOM 1326 O O . LEU A 1 167 ? 46.381 -0.207 -27.370 1.00 87.44 167 LEU A O 1
ATOM 1330 N N . GLU A 1 168 ? 47.409 -0.683 -25.431 1.00 86.00 168 GLU A N 1
ATOM 1331 C CA . GLU A 1 168 ? 48.500 -1.458 -26.040 1.00 86.00 168 GLU A CA 1
ATOM 1332 C C . GLU A 1 168 ? 47.988 -2.611 -26.916 1.00 86.00 168 GLU A C 1
ATOM 1334 O O . GLU A 1 168 ? 48.517 -2.854 -27.996 1.00 86.00 168 GLU A O 1
ATOM 1339 N N . ILE A 1 169 ? 46.942 -3.319 -26.477 1.00 84.25 169 ILE A N 1
ATOM 1340 C CA . ILE A 1 169 ? 46.347 -4.427 -27.242 1.00 84.25 169 ILE A CA 1
ATOM 1341 C C . ILE A 1 169 ? 45.584 -3.924 -28.479 1.00 84.25 169 ILE A C 1
ATOM 1343 O O . ILE A 1 169 ? 45.515 -4.633 -29.481 1.00 84.25 169 ILE A O 1
ATOM 1347 N N . LEU A 1 170 ? 44.966 -2.740 -28.412 1.00 84.00 170 LEU A N 1
ATOM 1348 C CA . LEU A 1 170 ? 44.165 -2.172 -29.504 1.00 84.00 170 LEU A CA 1
ATOM 1349 C C . LEU A 1 170 ? 45.001 -1.428 -30.555 1.00 84.00 170 LEU A C 1
ATOM 1351 O O . LEU A 1 170 ? 44.517 -1.234 -31.669 1.00 84.00 170 LEU A O 1
ATOM 1355 N N . GLU A 1 171 ? 46.209 -0.991 -30.197 1.00 83.31 171 GLU A N 1
ATOM 1356 C CA . GLU A 1 171 ? 47.136 -0.268 -31.077 1.00 83.31 171 GLU A CA 1
ATOM 1357 C C . GLU A 1 171 ? 48.139 -1.178 -31.813 1.00 83.31 171 GLU A C 1
ATOM 1359 O O . GLU A 1 171 ? 48.908 -0.682 -32.641 1.00 83.31 171 GLU A O 1
ATOM 1364 N N . GLN A 1 172 ? 48.122 -2.491 -31.550 1.00 63.44 172 GLN A N 1
ATOM 1365 C CA . GLN A 1 172 ? 48.867 -3.508 -32.314 1.00 63.44 172 GLN A CA 1
ATOM 1366 C C . GLN A 1 172 ? 48.164 -3.910 -33.614 1.00 63.44 172 GLN A C 1
ATOM 1368 O O . GLN A 1 172 ? 48.892 -4.116 -34.614 1.00 63.44 172 GLN A O 1
#

pLDDT: mean 84.91, std 12.28, range [39.69, 96.5]

Secondary structure (DSSP, 8-state):
-HHHHHHHHHT-TT--HHHHHHHHHHHHHHH---HHHHHHHHTS-HHHHHHHHHHTTS-HHHHHHHHTTSS-HHHHHHHTTSSSHHHHHHHHHHHHHHT--HHHHHHHHHHHHS----------HHHHHHHHHHHHHHSS-EEEEEETTEEEEEE--SSHHHHHHHHHHH--